Protein AF-A0A7J4R0M7-F1 (afdb_monomer_lite)

Structure (mmCIF, N/CA/C/O backbone):
data_AF-A0A7J4R0M7-F1
#
_entry.id   AF-A0A7J4R0M7-F1
#
loop_
_atom_si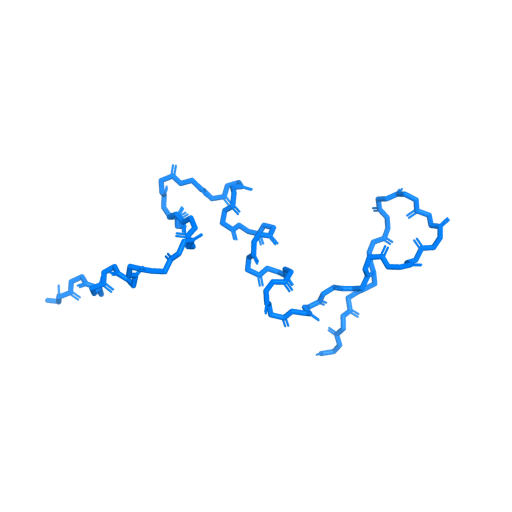te.group_PDB
_atom_site.id
_atom_site.type_symbol
_atom_site.label_atom_id
_atom_site.label_alt_id
_atom_site.label_comp_id
_atom_site.label_asym_id
_atom_site.label_entity_id
_atom_site.label_seq_id
_atom_site.pdbx_PDB_ins_code
_atom_site.Cartn_x
_atom_site.Cartn_y
_atom_site.Cartn_z
_atom_site.occupancy
_atom_site.B_iso_or_equiv
_atom_site.auth_seq_id
_atom_site.auth_comp_id
_atom_site.auth_asym_id
_atom_site.auth_atom_id
_atom_site.pdbx_PDB_model_num
ATOM 1 N N . MET A 1 1 ? 27.573 -9.302 -9.863 1.00 41.12 1 MET A N 1
ATOM 2 C CA . MET A 1 1 ? 26.246 -9.270 -9.207 1.00 41.12 1 MET A CA 1
ATOM 3 C C . MET A 1 1 ? 25.179 -9.377 -10.286 1.00 41.12 1 MET A C 1
ATOM 5 O O . MET A 1 1 ? 25.004 -8.434 -11.048 1.00 41.12 1 MET A O 1
ATOM 9 N N . GLY A 1 2 ? 24.558 -10.548 -10.444 1.00 44.31 2 GLY A N 1
ATOM 10 C CA . GLY A 1 2 ? 23.513 -10.758 -11.450 1.00 44.31 2 GLY A CA 1
ATOM 11 C C . GLY A 1 2 ? 22.233 -10.032 -11.046 1.00 44.31 2 GLY A C 1
ATOM 12 O O . GLY A 1 2 ? 21.771 -10.195 -9.919 1.00 44.31 2 GLY A O 1
ATOM 13 N N . LYS A 1 3 ? 21.677 -9.209 -11.942 1.00 54.06 3 LYS A N 1
ATOM 14 C CA . LYS A 1 3 ? 20.355 -8.598 -11.745 1.00 54.06 3 LYS A CA 1
ATOM 15 C C . LYS A 1 3 ? 19.330 -9.731 -11.564 1.00 54.06 3 LYS A C 1
ATOM 17 O O . LYS A 1 3 ? 19.370 -10.669 -12.364 1.00 54.06 3 LYS A O 1
ATOM 22 N N . PRO A 1 4 ? 18.446 -9.691 -10.552 1.00 58.75 4 PRO A N 1
ATOM 23 C CA . PRO A 1 4 ? 17.465 -10.752 -10.361 1.00 58.75 4 PRO A CA 1
ATOM 24 C C . PRO A 1 4 ? 16.604 -10.874 -11.622 1.00 58.75 4 PRO A C 1
ATOM 26 O O . PRO A 1 4 ? 16.130 -9.871 -12.162 1.00 58.75 4 PRO A O 1
ATOM 29 N N . ALA A 1 5 ? 16.454 -12.101 -12.126 1.00 60.31 5 ALA A N 1
ATOM 30 C CA . ALA A 1 5 ? 15.651 -12.378 -13.308 1.00 60.31 5 ALA A CA 1
ATOM 31 C C . ALA A 1 5 ? 14.217 -11.880 -13.073 1.00 60.31 5 ALA A C 1
ATOM 33 O O . ALA A 1 5 ? 13.583 -12.239 -12.080 1.00 60.31 5 ALA A O 1
ATOM 34 N N . LYS A 1 6 ? 13.723 -11.027 -13.981 1.00 59.22 6 LYS A N 1
ATOM 35 C CA . LYS A 1 6 ? 12.373 -10.450 -13.942 1.00 59.22 6 LYS A CA 1
ATOM 36 C C . LYS A 1 6 ? 11.375 -11.607 -13.865 1.00 59.22 6 LYS A C 1
ATOM 38 O O . LYS A 1 6 ? 11.239 -12.361 -14.830 1.00 59.22 6 LYS A O 1
ATOM 43 N N . ALA A 1 7 ? 10.706 -11.786 -12.727 1.00 57.72 7 ALA A N 1
ATOM 44 C CA . ALA A 1 7 ? 9.611 -12.740 -12.642 1.00 57.72 7 ALA A CA 1
ATOM 45 C C . ALA A 1 7 ? 8.570 -12.314 -13.686 1.00 57.72 7 ALA A C 1
ATOM 47 O O . ALA A 1 7 ? 7.980 -11.246 -13.565 1.00 57.72 7 ALA A O 1
ATOM 48 N N . LYS A 1 8 ? 8.375 -13.115 -14.741 1.00 54.47 8 LYS A N 1
ATOM 49 C CA . LYS A 1 8 ? 7.359 -12.901 -15.789 1.00 54.47 8 LYS A CA 1
ATOM 50 C C . LYS A 1 8 ? 5.942 -13.189 -15.262 1.00 54.47 8 LYS A C 1
ATOM 52 O O . LYS A 1 8 ? 5.185 -13.948 -15.852 1.00 54.47 8 LYS A O 1
ATOM 57 N N . ARG A 1 9 ? 5.606 -12.640 -14.104 1.00 62.06 9 ARG A N 1
ATOM 58 C CA . ARG A 1 9 ? 4.254 -12.568 -13.541 1.00 62.06 9 ARG A CA 1
ATOM 59 C C . ARG A 1 9 ? 3.847 -11.109 -13.702 1.00 62.06 9 ARG A C 1
ATOM 61 O O . ARG A 1 9 ? 4.745 -10.281 -13.646 1.00 62.06 9 ARG A O 1
ATOM 68 N N . GLY A 1 10 ? 2.581 -10.785 -13.956 1.00 76.00 10 GLY A N 1
ATOM 69 C CA . GLY A 1 10 ? 2.078 -9.423 -14.244 1.00 76.00 10 GLY A CA 1
ATOM 70 C C . GLY A 1 10 ? 2.232 -8.390 -13.112 1.00 76.00 10 GLY A C 1
ATOM 71 O O . GLY A 1 10 ? 1.329 -7.605 -12.868 1.00 76.00 10 GLY A O 1
ATOM 72 N N . ILE A 1 11 ? 3.357 -8.427 -12.407 1.00 82.94 11 ILE A N 1
ATOM 73 C CA . ILE A 1 11 ? 3.804 -7.549 -11.346 1.00 82.94 11 ILE A CA 1
ATOM 74 C C . ILE A 1 11 ? 4.501 -6.359 -12.024 1.00 82.94 11 ILE A C 1
ATOM 76 O O . ILE A 1 11 ? 5.443 -6.576 -12.799 1.00 82.94 11 ILE A O 1
ATOM 80 N N . PRO A 1 12 ? 4.076 -5.116 -11.749 1.00 87.62 12 PRO A N 1
ATOM 81 C CA . PRO A 1 12 ? 4.729 -3.922 -12.281 1.00 87.62 12 PRO A CA 1
ATOM 82 C C . PRO A 1 12 ? 6.207 -3.819 -11.859 1.00 87.62 12 PRO A C 1
ATOM 84 O O . PRO A 1 12 ? 6.650 -4.449 -10.897 1.00 87.62 12 PRO A O 1
ATOM 87 N N . SER A 1 13 ? 7.010 -3.036 -12.582 1.00 86.06 13 SER A N 1
ATOM 88 C CA . SER A 1 13 ? 8.422 -2.831 -12.228 1.00 86.06 13 SER A CA 1
ATOM 89 C C . SER A 1 13 ? 8.539 -1.858 -11.061 1.00 86.06 13 SER A C 1
ATOM 91 O 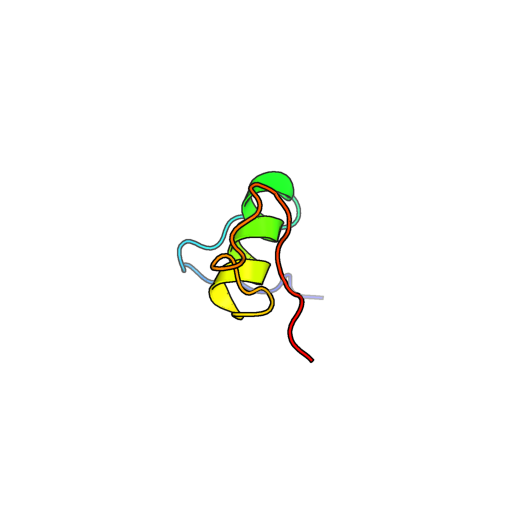O . SER A 1 13 ? 8.093 -0.724 -11.169 1.00 86.06 13 SER A O 1
ATOM 93 N N . LYS A 1 14 ? 9.220 -2.246 -9.977 1.00 85.75 14 LYS A N 1
ATOM 94 C CA . LYS A 1 14 ? 9.477 -1.338 -8.845 1.00 85.75 14 LYS A CA 1
ATOM 95 C C . LYS A 1 14 ? 10.280 -0.090 -9.242 1.00 85.75 14 LYS A C 1
ATOM 97 O O . LYS A 1 14 ? 10.104 0.956 -8.630 1.00 85.75 14 LYS A O 1
ATOM 102 N N . VAL A 1 15 ? 11.194 -0.219 -10.206 1.00 89.19 15 VAL A N 1
ATOM 103 C CA . VAL A 1 15 ? 12.110 0.867 -10.603 1.00 89.19 15 VAL A CA 1
ATOM 104 C C . VAL A 1 15 ? 11.486 1.752 -11.677 1.00 89.19 15 VAL A C 1
ATOM 106 O O . VAL A 1 15 ? 11.605 2.968 -11.595 1.00 89.19 15 VAL A O 1
ATOM 109 N N . ASP A 1 16 ? 10.807 1.149 -12.655 1.00 89.12 16 ASP A N 1
ATOM 110 C CA . ASP A 1 16 ? 10.280 1.883 -13.814 1.00 89.12 16 ASP A CA 1
ATOM 111 C C . ASP A 1 16 ? 8.846 2.398 -13.591 1.00 89.12 16 ASP A C 1
ATOM 113 O O . ASP A 1 16 ? 8.442 3.365 -14.228 1.00 89.12 16 ASP A O 1
ATOM 117 N N . ASP A 1 17 ? 8.073 1.760 -12.701 1.00 88.94 17 ASP A N 1
ATOM 118 C CA . ASP A 1 17 ? 6.668 2.088 -12.428 1.00 88.94 17 ASP A CA 1
ATOM 119 C C . ASP A 1 17 ? 6.295 1.793 -10.962 1.00 88.94 17 ASP A C 1
ATOM 121 O O . ASP A 1 17 ? 5.508 0.898 -10.627 1.00 88.94 17 ASP A O 1
ATOM 125 N N . PHE A 1 18 ? 6.916 2.547 -10.052 1.00 88.50 18 PHE A N 1
ATOM 126 C CA . PHE A 1 18 ? 6.692 2.398 -8.613 1.00 88.50 18 PHE A CA 1
ATOM 127 C C . PHE A 1 18 ? 5.226 2.635 -8.217 1.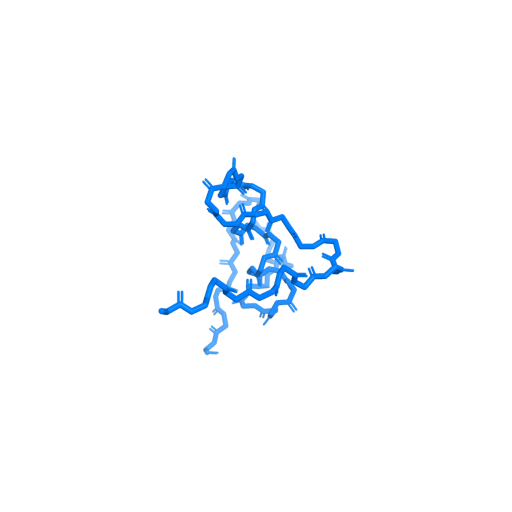00 88.50 18 PHE A C 1
ATOM 129 O O . PHE A 1 18 ? 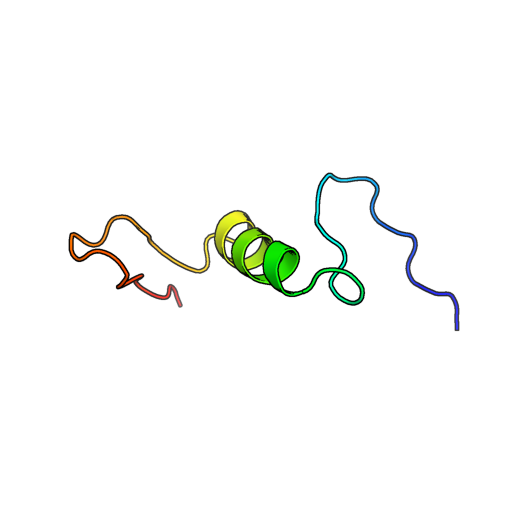4.705 1.945 -7.339 1.00 88.50 18 PHE A O 1
ATOM 136 N N . ASN A 1 19 ? 4.556 3.578 -8.888 1.00 90.25 19 ASN A N 1
ATOM 137 C CA . ASN A 1 19 ? 3.174 3.954 -8.595 1.00 90.25 19 ASN A CA 1
ATOM 138 C C . ASN A 1 19 ? 2.184 2.823 -8.892 1.00 90.25 19 ASN A C 1
ATOM 140 O O . ASN A 1 19 ? 1.196 2.703 -8.174 1.00 90.25 19 ASN A O 1
ATOM 144 N N . ALA A 1 20 ? 2.445 1.975 -9.891 1.00 90.25 20 ALA A N 1
ATOM 145 C CA . ALA A 1 20 ? 1.666 0.757 -10.102 1.00 90.25 20 ALA A CA 1
ATOM 146 C C . ALA A 1 20 ? 2.142 -0.402 -9.212 1.00 90.25 20 ALA A C 1
ATOM 148 O O . ALA A 1 20 ? 1.332 -1.198 -8.736 1.00 90.25 20 ALA A O 1
ATOM 149 N N . TRP A 1 21 ? 3.451 -0.507 -8.964 1.00 91.31 21 TRP A N 1
ATOM 150 C CA . TRP A 1 21 ? 4.027 -1.598 -8.174 1.00 91.31 21 TRP A CA 1
ATOM 151 C C . TRP A 1 21 ? 3.564 -1.589 -6.715 1.00 91.31 21 TRP A C 1
ATOM 153 O O . TRP A 1 21 ? 3.240 -2.646 -6.171 1.00 91.31 21 TRP A O 1
ATOM 163 N N . TYR A 1 22 ? 3.527 -0.417 -6.077 1.00 91.44 22 TYR A N 1
ATOM 164 C CA . TYR A 1 22 ? 3.233 -0.307 -4.649 1.00 91.44 22 TYR A CA 1
ATOM 165 C C . TYR A 1 22 ? 1.794 -0.730 -4.289 1.00 91.44 22 TYR A C 1
ATOM 167 O O . TYR A 1 22 ? 1.646 -1.615 -3.446 1.00 91.44 22 TYR A O 1
ATOM 175 N N . PRO A 1 23 ? 0.730 -0.214 -4.937 1.00 90.12 23 PRO A N 1
ATOM 176 C CA . PRO A 1 23 ? -0.629 -0.690 -4.679 1.00 90.12 23 PRO A CA 1
ATOM 177 C C . PRO A 1 23 ? -0.789 -2.177 -5.002 1.00 90.12 23 PRO A C 1
ATOM 179 O O . PRO A 1 23 ? -1.435 -2.899 -4.246 1.00 90.12 23 PRO A O 1
ATOM 182 N N . PHE A 1 24 ? -0.149 -2.646 -6.081 1.00 91.25 24 PHE A N 1
ATOM 183 C CA . PHE A 1 24 ? -0.194 -4.050 -6.478 1.00 91.25 24 PHE A CA 1
ATOM 184 C C . PHE A 1 24 ? 0.364 -4.969 -5.388 1.00 91.25 24 PHE A C 1
ATOM 186 O O . PHE A 1 24 ? -0.278 -5.956 -5.041 1.00 91.25 24 PHE A O 1
ATOM 193 N N . ILE A 1 25 ? 1.547 -4.672 -4.838 1.00 91.25 25 ILE A N 1
ATOM 194 C CA . ILE A 1 25 ? 2.171 -5.559 -3.847 1.00 91.25 25 ILE A CA 1
ATOM 195 C C . ILE A 1 25 ? 1.450 -5.509 -2.499 1.00 91.25 25 ILE A C 1
ATOM 197 O O . ILE A 1 25 ? 1.307 -6.543 -1.855 1.00 91.25 25 ILE A O 1
ATOM 201 N N . VAL A 1 26 ? 0.962 -4.331 -2.099 1.00 90.81 26 VAL A N 1
ATOM 202 C CA . VAL A 1 26 ? 0.193 -4.135 -0.863 1.00 90.81 26 VAL A CA 1
ATOM 203 C C . VAL A 1 26 ? -1.108 -4.941 -0.889 1.00 90.81 26 VAL A C 1
ATOM 205 O O . VAL A 1 26 ? -1.467 -5.563 0.108 1.00 90.81 26 VAL A O 1
ATOM 208 N N . GLU A 1 27 ? -1.780 -4.988 -2.039 1.00 87.69 27 GLU A N 1
ATOM 209 C CA . GLU A 1 27 ? -2.992 -5.784 -2.239 1.00 87.69 27 GLU A CA 1
ATOM 210 C C . GLU A 1 27 ? -2.698 -7.279 -2.404 1.00 87.69 27 GLU A C 1
ATOM 212 O O . GLU A 1 27 ? -3.329 -8.101 -1.745 1.00 87.69 27 GLU A O 1
ATOM 217 N N . ALA A 1 28 ? -1.713 -7.647 -3.229 1.00 89.12 28 ALA A N 1
ATOM 218 C CA . ALA A 1 28 ? -1.369 -9.046 -3.488 1.00 89.12 28 ALA A CA 1
ATOM 219 C C . ALA A 1 28 ? -0.833 -9.780 -2.248 1.00 89.12 28 ALA A C 1
ATOM 221 O O . ALA A 1 28 ? -0.976 -10.997 -2.154 1.00 89.12 28 ALA A O 1
ATOM 222 N N . ALA A 1 29 ? -0.208 -9.056 -1.316 1.00 90.38 29 ALA A N 1
ATOM 223 C CA . ALA A 1 29 ? 0.252 -9.585 -0.034 1.00 90.38 29 ALA A CA 1
ATOM 224 C C . ALA A 1 29 ? -0.783 -9.421 1.096 1.00 90.38 29 ALA A C 1
ATOM 226 O O . ALA A 1 29 ? -0.459 -9.697 2.247 1.00 90.38 29 ALA A O 1
ATOM 227 N N . GLU A 1 30 ? -1.999 -8.959 0.781 1.00 87.00 30 GLU A N 1
ATOM 228 C CA . GLU A 1 30 ? -3.094 -8.745 1.736 1.00 87.00 30 GLU A CA 1
ATOM 229 C C . GLU A 1 30 ? -2.704 -7.881 2.953 1.00 87.00 30 GLU A C 1
ATOM 231 O O . GLU A 1 30 ? -3.239 -8.065 4.046 1.00 87.00 30 GLU A O 1
ATOM 236 N N . LEU A 1 31 ? -1.784 -6.920 2.781 1.00 88.94 31 LEU A N 1
ATOM 237 C CA . LEU A 1 31 ? -1.276 -6.075 3.875 1.00 88.94 31 LEU A CA 1
ATOM 238 C C . LEU A 1 31 ? -2.313 -5.063 4.375 1.00 88.94 31 LEU A C 1
ATOM 240 O O . LEU A 1 31 ? -2.203 -4.551 5.489 1.00 88.94 31 LEU A O 1
ATOM 244 N N . VAL A 1 32 ? -3.313 -4.763 3.547 1.00 88.06 32 VAL A N 1
ATOM 245 C CA . VAL A 1 32 ? -4.371 -3.801 3.849 1.00 88.06 32 VAL A CA 1
ATOM 246 C C . VAL A 1 32 ? -5.751 -4.407 3.637 1.00 88.06 32 VAL A C 1
ATOM 248 O O . VAL A 1 32 ? -5.978 -5.190 2.715 1.00 88.06 32 VAL A O 1
ATOM 251 N N . ASP A 1 33 ? -6.699 -4.006 4.477 1.00 88.00 33 ASP A N 1
ATOM 252 C CA . ASP A 1 33 ? -8.112 -4.331 4.334 1.00 88.00 33 ASP A CA 1
ATOM 253 C C . ASP A 1 33 ? -8.899 -3.112 3.839 1.00 88.00 33 ASP A C 1
ATOM 255 O O . ASP A 1 33 ? -9.097 -2.140 4.570 1.00 88.00 33 ASP A O 1
ATOM 259 N N . LYS A 1 34 ? -9.366 -3.191 2.587 1.00 85.69 34 LYS A N 1
ATOM 260 C CA . LYS A 1 34 ? -10.122 -2.133 1.895 1.00 85.69 34 LYS A CA 1
ATOM 261 C C . LYS A 1 34 ? -11.622 -2.127 2.226 1.00 85.69 34 LYS A C 1
ATOM 263 O O . LYS A 1 34 ? -12.375 -1.338 1.661 1.00 85.69 34 LYS A O 1
ATOM 268 N N . ARG A 1 35 ? -12.105 -3.028 3.094 1.00 89.06 35 ARG A N 1
ATOM 269 C CA . ARG A 1 35 ? -13.541 -3.139 3.437 1.00 89.06 35 ARG A CA 1
ATOM 270 C C . ARG A 1 35 ? -13.993 -2.120 4.479 1.00 89.06 35 ARG A C 1
ATOM 272 O O . ARG A 1 35 ? -15.160 -2.117 4.866 1.00 89.06 35 ARG A O 1
ATOM 279 N N . TYR A 1 36 ? -13.081 -1.282 4.961 1.00 89.56 36 TYR A N 1
ATOM 280 C CA . TYR A 1 36 ? -13.412 -0.251 5.926 1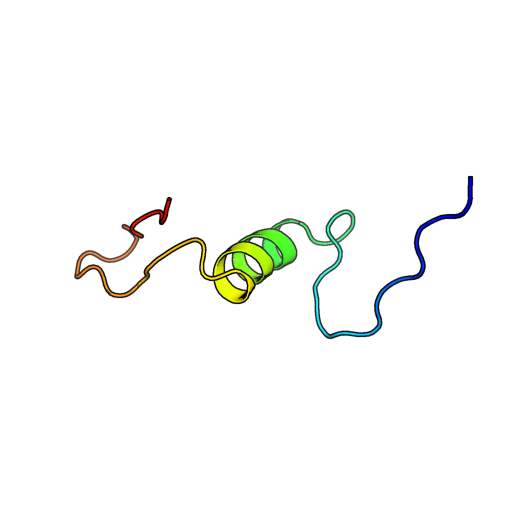.00 89.56 36 TYR A CA 1
ATOM 281 C C . TYR A 1 36 ? -14.359 0.785 5.291 1.00 89.56 36 TYR A C 1
ATOM 283 O O . TYR A 1 36 ? -14.106 1.254 4.179 1.00 89.56 36 TYR A O 1
ATOM 291 N N . PRO A 1 37 ? -15.468 1.156 5.955 1.00 90.50 37 PRO A N 1
ATOM 292 C CA . PRO A 1 37 ? -16.577 1.866 5.315 1.00 90.50 37 PRO A CA 1
ATOM 293 C C . PRO A 1 37 ? -16.332 3.377 5.143 1.00 90.50 37 PRO A C 1
ATOM 295 O O . PRO A 1 37 ? -17.281 4.151 5.036 1.00 90.50 37 PRO A O 1
ATOM 298 N N . ILE A 1 38 ? -15.069 3.812 5.107 1.00 90.50 38 ILE A N 1
ATOM 299 C CA . ILE A 1 38 ? -14.666 5.186 4.808 1.00 90.50 38 ILE A CA 1
ATOM 300 C C . ILE A 1 38 ? -13.722 5.145 3.608 1.00 90.50 38 ILE A C 1
ATOM 302 O O . ILE A 1 38 ? -12.632 4.578 3.664 1.00 90.50 38 ILE A O 1
ATOM 306 N N . LYS A 1 39 ? -14.145 5.766 2.504 1.00 87.81 39 LYS A N 1
ATOM 307 C CA . LYS A 1 39 ? -13.354 5.839 1.272 1.00 87.81 39 LYS A CA 1
ATOM 308 C C . LYS A 1 39 ? -11.977 6.446 1.561 1.00 87.81 39 LYS A C 1
ATOM 310 O O . LYS A 1 39 ? -11.890 7.573 2.037 1.00 87.81 39 LYS A O 1
ATOM 315 N N . GLY A 1 40 ? -10.919 5.721 1.202 1.00 86.62 40 GLY A N 1
ATOM 316 C CA . GLY A 1 40 ? -9.535 6.172 1.372 1.00 86.62 40 GLY A CA 1
ATOM 317 C C . GLY A 1 40 ? -8.932 5.895 2.752 1.00 86.62 40 GLY A C 1
ATOM 318 O O . GLY A 1 40 ? -7.823 6.351 3.012 1.00 86.62 40 GLY A O 1
ATOM 319 N N . MET A 1 41 ? -9.627 5.157 3.621 1.00 90.00 41 MET A N 1
ATOM 320 C CA . MET A 1 41 ? -9.081 4.670 4.886 1.00 90.00 41 MET A CA 1
ATOM 321 C C . MET A 1 41 ? -8.962 3.148 4.854 1.00 90.00 41 MET A C 1
ATOM 323 O O . MET A 1 41 ? -9.932 2.455 5.130 1.00 90.00 41 MET A O 1
ATOM 327 N N . ASP A 1 42 ? -7.773 2.632 4.549 1.00 87.06 42 ASP A N 1
ATOM 328 C CA . ASP A 1 42 ? -7.505 1.194 4.612 1.00 87.06 42 ASP A CA 1
ATOM 329 C C . ASP A 1 42 ? -6.961 0.796 5.995 1.00 87.06 42 ASP A C 1
ATOM 331 O O . ASP A 1 42 ? -6.179 1.530 6.608 1.00 87.06 42 ASP A O 1
ATOM 335 N N . VAL A 1 43 ? -7.352 -0.382 6.490 1.00 88.25 43 VAL A N 1
ATOM 336 C CA . VAL A 1 43 ? -6.837 -0.926 7.759 1.00 88.25 43 VAL A CA 1
ATOM 337 C C . VAL A 1 43 ? -5.576 -1.739 7.483 1.00 88.25 43 VAL A C 1
ATOM 339 O O . VAL A 1 43 ? -5.634 -2.732 6.761 1.00 88.25 43 VAL A O 1
ATOM 342 N N . TRP A 1 44 ? -4.448 -1.350 8.077 1.00 89.69 44 TRP A N 1
ATOM 343 C CA . TRP A 1 44 ? -3.202 -2.118 7.997 1.00 89.69 44 TRP A CA 1
ATOM 344 C C . TRP A 1 44 ? -3.266 -3.359 8.881 1.00 89.69 44 TRP A C 1
ATOM 346 O O . TRP A 1 44 ? -3.623 -3.277 10.059 1.00 89.69 44 TRP A O 1
ATOM 356 N N . ARG A 1 45 ? -2.929 -4.508 8.297 1.00 84.50 45 ARG A N 1
ATOM 357 C CA . ARG A 1 45 ? -2.851 -5.780 9.015 1.00 84.50 45 ARG A CA 1
ATOM 358 C C . ARG A 1 45 ? -1.475 -5.930 9.690 1.00 84.50 45 ARG A C 1
ATOM 360 O O . ARG A 1 45 ? -0.520 -5.319 9.206 1.00 84.50 45 ARG A O 1
ATOM 367 N N . PRO A 1 46 ? -1.389 -6.670 10.813 1.00 86.19 46 PRO A N 1
ATOM 368 C CA . PRO A 1 46 ? -0.131 -6.915 11.522 1.00 86.19 46 PRO A CA 1
ATOM 369 C C . PRO A 1 46 ? 0.937 -7.606 10.670 1.00 86.19 46 PRO A C 1
ATOM 371 O O . PRO A 1 46 ? 0.556 -8.406 9.784 1.00 86.19 46 PRO A O 1
#

Secondary structure (DSSP, 8-stat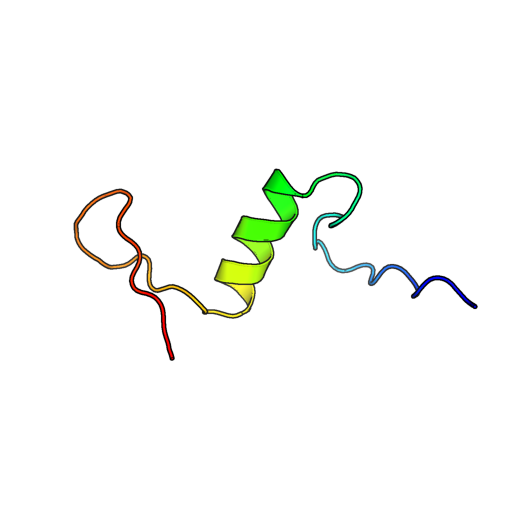e):
-PPPP---SSPPPTTT-HHHHHHHHHHHTT-EETTSSSTT-PEEP-

Foldseek 3Di:
DDDPDPPPDPADDCVPCVVRNVVVVCVVVVQWAPPPPDPPDIDGDD

pLDDT: mean 81.68, std 13.9, range [41.12, 91.44]

Radius of gyration: 13.74 Å; chains: 1; bounding box: 43×19×27 Å

Sequence (46 aa):
MGKPAKAKRGIPSKVDDFNAWYPFIVEAAELVDKRYPIKGMDVWRP